Protein AF-A0A1C9IBV3-F1 (afdb_monomer_lite)

pLDDT: mean 97.05, std 2.15, range [83.38, 98.62]

Sequence (64 aa):
NSLTTLPMGGGKGGSDFDPKGKSDNEVMRFCQSFMTELQRHVGADTDVPAGDIGVGAREIGYLF

Foldseek 3Di:
DVVPPDPDDDDDDDDPDDCPPDDLVVLLVVLVVVLVPCVVQDDPPGHDDDDDVVQDPSSVVSND

InterPro domains:
  IPR006097 Glutamate/phenylalanine/leucine/valine/L-tryptophan dehydrogenase, dimerisation domain [PF02812] (1-64)
  IPR033524 Leu/Phe/Val dehydrogenases active site [PS00074] (6-19)
  IPR046346 Aminoacid dehydrogenase-like, N-terminal domain superfamily [SSF53223] (1-64)
  IPR050724 Glutamate/Leucine/Phenylalanine/Valine dehydrogenases [PTHR43571] (1-64)

Radius of gyration: 13.12 Å; chains: 1; bounding box: 28×24×33 Å

Structure (mmCIF, N/CA/C/O backbone):
data_AF-A0A1C9IBV3-F1
#
_entry.id   AF-A0A1C9IBV3-F1
#
loop_
_atom_site.group_PDB
_atom_site.id
_atom_site.type_symbol
_atom_site.label_atom_id
_atom_site.label_alt_id
_atom_site.label_comp_id
_atom_site.label_asym_id
_atom_site.label_entity_id
_atom_site.label_seq_id
_atom_site.pdbx_PDB_ins_code
_atom_site.Cartn_x
_atom_site.Cartn_y
_atom_site.Cartn_z
_atom_site.occupancy
_atom_site.B_iso_or_equiv
_atom_site.auth_seq_id
_atom_site.auth_comp_id
_atom_site.auth_asym_id
_atom_site.auth_atom_id
_atom_site.pdbx_PDB_model_num
ATOM 1 N N . ASN A 1 1 ? 4.716 8.480 -13.953 1.00 83.38 1 ASN A N 1
ATOM 2 C CA . ASN A 1 1 ? 5.947 7.668 -13.818 1.00 83.38 1 ASN A CA 1
ATOM 3 C C . ASN A 1 1 ? 6.895 7.884 -14.996 1.00 83.38 1 ASN A C 1
ATOM 5 O O . ASN A 1 1 ? 7.979 8.381 -14.764 1.00 83.38 1 ASN A O 1
ATOM 9 N N . SER A 1 2 ? 6.493 7.688 -16.259 1.00 93.62 2 SER A N 1
ATOM 10 C CA . SER A 1 2 ? 7.396 7.861 -17.425 1.00 93.62 2 SER A CA 1
ATOM 11 C C . SER A 1 2 ? 8.143 9.207 -17.548 1.00 93.62 2 SER A C 1
ATOM 13 O O . SER A 1 2 ? 9.230 9.234 -18.114 1.00 93.62 2 SER A O 1
ATOM 15 N N . LEU A 1 3 ? 7.587 10.321 -17.057 1.00 97.19 3 LEU A N 1
ATOM 16 C CA . LEU A 1 3 ? 8.216 11.648 -17.176 1.00 97.19 3 LEU A CA 1
ATOM 17 C C . LEU A 1 3 ? 9.306 11.919 -16.127 1.00 97.19 3 LEU A C 1
ATOM 19 O O . LEU A 1 3 ? 9.970 12.946 -16.199 1.00 97.19 3 LEU A O 1
ATOM 23 N N . THR A 1 4 ? 9.493 11.035 -15.144 1.00 95.94 4 THR A N 1
ATOM 24 C CA . THR A 1 4 ? 10.405 11.285 -14.016 1.00 95.94 4 THR A CA 1
ATOM 25 C C . THR A 1 4 ? 11.855 10.904 -14.300 1.00 95.94 4 THR A C 1
ATOM 27 O O . THR A 1 4 ? 12.655 11.000 -13.383 1.00 95.94 4 THR A O 1
ATOM 30 N N . THR A 1 5 ? 12.166 10.401 -15.505 1.00 96.19 5 THR A N 1
ATOM 31 C CA . THR A 1 5 ? 13.477 9.845 -15.921 1.00 96.19 5 THR A CA 1
ATOM 32 C C . THR A 1 5 ? 13.993 8.653 -15.099 1.00 96.19 5 THR A C 1
ATOM 34 O O . THR A 1 5 ? 15.113 8.194 -15.312 1.00 96.19 5 THR A O 1
ATOM 37 N N . LEU A 1 6 ? 13.164 8.104 -14.209 1.00 96.69 6 LEU A N 1
ATOM 38 C CA . LEU A 1 6 ? 13.471 6.933 -13.386 1.00 96.69 6 LEU A CA 1
ATOM 39 C C . LEU A 1 6 ? 12.869 5.661 -14.003 1.00 96.69 6 LEU A C 1
ATOM 41 O O . LEU A 1 6 ? 11.831 5.749 -14.667 1.00 96.69 6 LEU A O 1
ATOM 45 N N . PRO A 1 7 ? 13.465 4.476 -13.764 1.00 94.31 7 PRO A N 1
ATOM 46 C CA . PRO A 1 7 ? 12.950 3.203 -14.264 1.00 94.31 7 PRO A CA 1
ATOM 47 C C . PRO A 1 7 ? 11.730 2.744 -13.448 1.00 94.31 7 PRO A C 1
ATOM 49 O O . PRO A 1 7 ? 11.794 1.778 -12.698 1.00 94.31 7 PRO A O 1
ATOM 52 N N . MET A 1 8 ? 10.610 3.459 -13.568 1.00 96.00 8 MET A N 1
ATOM 53 C CA . MET A 1 8 ? 9.371 3.160 -12.847 1.00 96.00 8 MET A CA 1
ATOM 54 C C . MET A 1 8 ? 8.230 2.855 -13.818 1.00 96.00 8 MET A C 1
ATOM 56 O O . MET A 1 8 ? 7.840 3.709 -14.622 1.00 96.00 8 MET A O 1
ATOM 60 N N . GLY A 1 9 ? 7.658 1.654 -13.686 1.00 97.00 9 GLY A N 1
ATOM 61 C CA . GLY A 1 9 ? 6.386 1.276 -14.308 1.00 97.00 9 GLY A CA 1
ATOM 62 C C . GLY A 1 9 ? 5.203 2.059 -13.729 1.00 97.00 9 GLY A C 1
ATOM 63 O O . GLY A 1 9 ? 5.392 3.011 -12.976 1.00 97.00 9 GLY A O 1
ATOM 64 N N . GLY A 1 10 ? 3.971 1.693 -14.083 1.00 96.88 10 GLY A N 1
ATOM 65 C CA . GLY A 1 10 ? 2.763 2.339 -13.563 1.00 96.88 10 GLY A CA 1
ATOM 66 C C . GLY A 1 10 ? 1.720 1.318 -13.128 1.00 96.88 10 GLY A C 1
ATOM 67 O O . GLY A 1 10 ? 1.376 0.432 -13.902 1.00 96.88 10 GLY A O 1
ATOM 68 N N . GLY A 1 11 ? 1.199 1.486 -11.917 1.00 96.62 11 GLY A N 1
ATOM 69 C CA . GLY A 1 11 ? 0.149 0.659 -11.333 1.00 96.62 11 GLY A CA 1
ATOM 70 C C . GLY A 1 11 ? -0.666 1.465 -10.326 1.00 96.62 11 GLY A C 1
ATOM 71 O O . GLY A 1 11 ? -0.246 2.539 -9.882 1.00 96.62 11 GLY A O 1
ATOM 72 N N . LYS A 1 12 ? -1.861 0.975 -9.995 1.00 97.62 12 LYS A N 1
ATOM 73 C CA . LYS A 1 12 ? -2.702 1.544 -8.942 1.00 97.62 12 LYS A CA 1
ATOM 74 C C . LYS A 1 12 ? -3.487 0.429 -8.266 1.00 97.62 12 LYS A C 1
ATOM 76 O O . LYS A 1 12 ? -3.973 -0.474 -8.937 1.00 97.62 12 LYS A O 1
ATOM 81 N N . GLY A 1 13 ? -3.631 0.536 -6.953 1.00 97.06 13 GLY A N 1
ATOM 82 C CA . GLY A 1 13 ? -4.444 -0.358 -6.141 1.00 97.06 13 GLY A CA 1
ATOM 83 C C . GLY A 1 13 ? -5.265 0.425 -5.125 1.00 97.06 13 GLY A C 1
ATOM 84 O O . GLY A 1 13 ? -5.140 1.647 -5.013 1.00 97.06 13 GLY A O 1
ATOM 85 N N . GLY A 1 14 ? -6.112 -0.292 -4.396 1.00 97.44 14 GLY A N 1
ATOM 86 C CA . GLY A 1 14 ? -6.965 0.258 -3.352 1.00 97.44 14 GLY A CA 1
ATOM 87 C C . GLY A 1 14 ? -8.054 -0.729 -2.946 1.00 97.44 14 GLY A C 1
ATOM 88 O O . GLY A 1 14 ? -8.105 -1.857 -3.433 1.00 97.44 14 GLY A O 1
ATOM 89 N N . SER A 1 15 ? -8.930 -0.280 -2.056 1.00 97.94 15 SER A N 1
ATOM 90 C CA . SER A 1 15 ? -10.130 -0.990 -1.617 1.00 97.94 15 SER A CA 1
ATOM 91 C C . SER A 1 15 ? -11.239 0.035 -1.375 1.00 97.94 15 SER A C 1
ATOM 93 O O . SER A 1 15 ? -10.968 1.213 -1.156 1.00 97.94 15 SER A O 1
ATOM 95 N N . ASP A 1 16 ? -12.485 -0.421 -1.420 1.00 98.12 16 ASP A N 1
ATOM 96 C CA . ASP A 1 16 ? -13.681 0.312 -0.996 1.00 98.12 16 ASP A CA 1
ATOM 97 C C . ASP A 1 16 ? -13.800 0.474 0.536 1.00 98.12 16 ASP A C 1
ATOM 99 O O . ASP A 1 16 ? -14.768 1.056 1.027 1.00 98.12 16 ASP A O 1
ATOM 103 N N . PHE A 1 17 ? -12.816 -0.009 1.299 1.00 98.06 17 PHE A N 1
ATOM 104 C CA . PHE A 1 17 ? -12.714 0.179 2.741 1.00 98.06 17 PHE A CA 1
ATOM 105 C C . PHE A 1 17 ? -12.575 1.662 3.126 1.00 98.06 17 PHE A C 1
ATOM 107 O O . PHE A 1 17 ? -11.624 2.336 2.729 1.00 98.06 17 PHE A O 1
ATOM 114 N N . ASP A 1 18 ? -13.493 2.156 3.963 1.00 97.75 18 ASP A N 1
ATOM 115 C CA . ASP A 1 18 ? -13.419 3.499 4.548 1.00 97.75 18 ASP A CA 1
ATOM 116 C C . ASP A 1 18 ? -12.722 3.464 5.926 1.00 97.75 18 ASP A C 1
ATOM 118 O O . ASP A 1 18 ? -13.287 2.916 6.884 1.00 97.75 18 ASP A O 1
ATOM 122 N N . PRO A 1 19 ? -11.522 4.062 6.073 1.00 96.44 19 PRO A N 1
ATOM 123 C CA . PRO A 1 19 ? -10.812 4.118 7.349 1.00 96.44 19 PRO A CA 1
ATOM 124 C C . PRO A 1 19 ? -11.406 5.146 8.328 1.00 96.44 19 PRO A C 1
ATOM 126 O O . PRO A 1 19 ? -11.021 5.173 9.500 1.00 96.44 19 PRO A O 1
ATOM 129 N N . LYS A 1 20 ? -12.324 6.024 7.894 1.00 96.56 20 LYS A N 1
ATOM 130 C CA . LYS A 1 20 ? -12.914 7.044 8.770 1.00 96.56 20 LYS A CA 1
ATOM 131 C C . LYS A 1 20 ? -13.780 6.401 9.849 1.00 96.56 20 LYS A C 1
ATOM 133 O O . LYS A 1 20 ? -14.609 5.534 9.594 1.00 96.56 20 LYS A O 1
ATOM 138 N N . GLY A 1 21 ? -13.591 6.857 11.086 1.00 97.12 21 GLY A N 1
ATOM 139 C CA . GLY A 1 21 ? -14.317 6.331 12.243 1.00 97.12 21 GLY A CA 1
ATOM 140 C C . GLY A 1 21 ? -13.905 4.915 12.659 1.00 97.12 21 GLY A C 1
ATOM 141 O O . GLY A 1 21 ? -14.535 4.360 13.554 1.00 97.12 21 GLY A O 1
ATOM 142 N N . LYS A 1 22 ? -12.866 4.334 12.043 1.00 98.00 22 LYS A N 1
ATOM 143 C CA . LYS A 1 22 ? -12.274 3.063 12.470 1.00 98.00 22 LYS A CA 1
ATOM 144 C C . LYS A 1 22 ? -11.207 3.300 13.526 1.00 98.00 22 LYS A C 1
ATOM 146 O O . LYS A 1 22 ? -10.459 4.275 13.472 1.00 98.00 22 LYS A O 1
ATOM 151 N N . SER A 1 23 ? -11.140 2.387 14.482 1.00 98.25 23 SER A N 1
ATOM 152 C CA . SER A 1 23 ? -10.041 2.314 15.439 1.00 98.25 23 SER A CA 1
ATOM 153 C C . SER A 1 23 ? -8.747 1.870 14.755 1.00 98.25 23 SER A C 1
ATOM 155 O O . SER A 1 23 ? -8.772 1.173 13.739 1.00 98.25 23 SER A O 1
ATOM 157 N N . ASP A 1 24 ? -7.603 2.201 15.356 1.00 97.75 24 ASP A N 1
ATOM 158 C CA . ASP A 1 24 ? -6.293 1.780 14.840 1.00 97.75 24 ASP A CA 1
ATOM 159 C C . ASP A 1 24 ? -6.192 0.252 14.687 1.00 97.75 24 ASP A C 1
ATOM 161 O O . ASP A 1 24 ? -5.635 -0.243 13.711 1.00 97.75 24 ASP A O 1
ATOM 165 N N . ASN A 1 25 ? -6.806 -0.511 15.598 1.00 98.25 25 ASN A N 1
ATOM 166 C CA . ASN A 1 25 ? -6.829 -1.973 15.524 1.00 98.25 25 ASN A CA 1
ATOM 167 C C . ASN A 1 25 ? -7.666 -2.509 14.354 1.00 98.25 25 ASN A C 1
ATOM 169 O O . ASN A 1 25 ? -7.307 -3.532 13.773 1.00 98.25 25 ASN A O 1
ATOM 173 N N . GLU A 1 26 ? -8.785 -1.865 14.011 1.00 98.50 26 GLU A N 1
ATOM 174 C CA . GLU A 1 26 ? -9.579 -2.253 12.837 1.00 98.50 26 GLU A CA 1
ATOM 175 C C . GLU A 1 26 ? -8.808 -1.984 11.546 1.00 98.50 26 GLU A C 1
ATOM 177 O O . GLU A 1 26 ? -8.780 -2.843 10.666 1.00 98.50 26 GLU A O 1
ATOM 182 N N . VAL A 1 27 ? -8.128 -0.835 11.466 1.00 98.44 27 VAL A N 1
ATOM 183 C CA . VAL A 1 27 ? -7.269 -0.489 10.326 1.00 98.44 27 VAL A CA 1
ATOM 184 C C . VAL A 1 27 ? -6.110 -1.480 10.201 1.00 98.44 27 VAL A C 1
ATOM 186 O O . VAL A 1 27 ? -5.891 -2.022 9.122 1.00 98.44 27 VAL A O 1
ATOM 189 N N . MET A 1 28 ? -5.420 -1.801 11.299 1.00 98.50 28 MET A N 1
ATOM 190 C CA . MET A 1 28 ? -4.329 -2.783 11.301 1.00 98.50 28 MET A CA 1
ATOM 191 C C . MET A 1 28 ? -4.790 -4.164 10.817 1.00 98.50 28 MET A C 1
ATOM 193 O O . MET A 1 28 ? -4.143 -4.768 9.962 1.00 98.50 28 MET A O 1
ATOM 197 N N . ARG A 1 29 ? -5.926 -4.662 11.323 1.00 98.56 29 ARG A N 1
ATOM 198 C CA . ARG A 1 29 ? -6.490 -5.955 10.895 1.00 98.56 29 ARG A CA 1
ATOM 199 C C . ARG A 1 29 ? -6.861 -5.950 9.417 1.00 98.56 29 ARG A C 1
ATOM 201 O O . ARG A 1 29 ? -6.624 -6.943 8.731 1.00 98.56 29 ARG A O 1
ATOM 208 N N . PHE A 1 30 ? -7.420 -4.845 8.927 1.00 98.62 30 PHE A N 1
ATOM 209 C CA . PHE A 1 30 ? -7.707 -4.683 7.508 1.00 98.62 30 PHE A CA 1
ATOM 210 C C . PHE A 1 30 ? -6.422 -4.732 6.669 1.00 98.62 30 PHE A C 1
ATOM 212 O O . PHE A 1 30 ? -6.347 -5.533 5.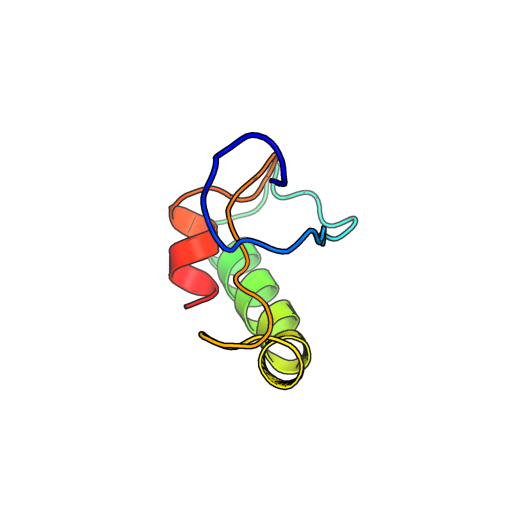740 1.00 98.62 30 PHE A O 1
ATOM 219 N N . CYS A 1 31 ? -5.392 -3.958 7.028 1.00 98.50 31 CYS A N 1
ATOM 220 C CA . CYS A 1 31 ? -4.101 -3.958 6.334 1.00 98.50 31 CYS A CA 1
ATOM 221 C C . CYS A 1 31 ? -3.481 -5.363 6.269 1.00 98.50 31 CYS A C 1
ATOM 223 O O . CYS A 1 31 ? -3.078 -5.805 5.196 1.00 98.50 31 CYS A O 1
ATOM 225 N N . GLN A 1 32 ? -3.481 -6.103 7.382 1.00 98.44 32 GLN A N 1
ATOM 226 C CA . GLN A 1 32 ? -2.983 -7.484 7.426 1.00 98.44 32 GLN A CA 1
ATOM 227 C C . GLN A 1 32 ? -3.799 -8.425 6.524 1.00 98.44 32 GLN A C 1
ATOM 229 O O . GLN A 1 32 ? -3.229 -9.229 5.783 1.00 98.44 32 GLN A O 1
ATOM 234 N N . SER A 1 33 ? -5.131 -8.310 6.539 1.00 98.56 33 SER A N 1
ATOM 235 C CA . SER A 1 33 ? -6.008 -9.095 5.660 1.00 98.56 33 SER A CA 1
ATOM 236 C C . SER A 1 33 ? -5.766 -8.782 4.184 1.00 98.56 33 SER A C 1
ATOM 238 O O . SER A 1 33 ? -5.743 -9.693 3.361 1.00 98.56 33 SER A O 1
ATOM 240 N N . PHE A 1 34 ? -5.584 -7.509 3.843 1.00 98.38 34 PHE A N 1
ATOM 241 C CA . PHE A 1 34 ? -5.313 -7.064 2.481 1.00 98.38 34 PHE A CA 1
ATOM 242 C C . PHE A 1 34 ? -3.949 -7.572 1.992 1.00 98.38 34 PHE A C 1
ATOM 244 O O . PHE A 1 34 ? -3.845 -8.154 0.910 1.00 98.38 34 PHE A O 1
ATOM 251 N N . MET A 1 35 ? -2.912 -7.441 2.826 1.00 97.94 35 MET A N 1
ATOM 252 C CA . MET A 1 35 ? -1.559 -7.877 2.481 1.00 97.94 35 MET A CA 1
ATOM 253 C C . MET A 1 35 ? -1.412 -9.402 2.403 1.00 97.94 35 MET A C 1
ATOM 255 O O . MET A 1 35 ? -0.570 -9.893 1.656 1.00 97.94 35 MET A O 1
ATOM 259 N N . THR A 1 36 ? -2.268 -10.163 3.097 1.00 98.25 36 THR A N 1
ATOM 260 C CA . THR A 1 36 ? -2.271 -11.637 3.035 1.00 98.25 36 THR A CA 1
ATOM 261 C C . THR A 1 36 ? -2.358 -12.153 1.595 1.00 98.25 36 THR A C 1
ATOM 263 O O . THR A 1 36 ? -1.680 -13.129 1.266 1.00 98.25 36 THR A O 1
ATOM 266 N N . GLU A 1 37 ? -3.139 -11.486 0.738 1.00 98.19 37 GLU A N 1
ATOM 267 C CA . GLU A 1 37 ? -3.210 -11.801 -0.693 1.00 98.19 37 GLU A CA 1
ATOM 268 C C . GLU A 1 37 ? -2.244 -10.949 -1.525 1.00 98.19 37 GLU A C 1
ATOM 270 O O . GLU A 1 37 ? -1.535 -11.496 -2.371 1.00 98.19 37 GLU A O 1
ATOM 275 N N . LEU A 1 38 ? -2.163 -9.634 -1.274 1.00 98.00 38 LEU A N 1
ATOM 276 C CA . LEU A 1 38 ? -1.365 -8.728 -2.108 1.00 98.00 38 LEU A CA 1
ATOM 277 C C . LEU A 1 38 ? 0.120 -9.119 -2.168 1.00 98.00 38 LEU A C 1
ATOM 279 O O . LEU A 1 38 ? 0.723 -8.994 -3.232 1.00 98.00 38 LEU A O 1
ATOM 283 N N . GLN A 1 39 ? 0.691 -9.655 -1.081 1.00 97.38 39 GLN A N 1
ATOM 284 C CA . GLN A 1 39 ? 2.113 -10.022 -1.008 1.00 97.38 39 GLN A CA 1
ATOM 285 C C . GLN A 1 39 ? 2.581 -10.980 -2.118 1.00 97.38 39 GLN A C 1
ATOM 287 O O . GLN A 1 39 ? 3.768 -11.052 -2.407 1.00 97.38 39 GLN A O 1
ATOM 292 N N . ARG A 1 40 ? 1.669 -11.741 -2.739 1.00 97.94 40 ARG A N 1
ATOM 293 C CA . ARG A 1 40 ? 1.996 -12.691 -3.818 1.00 97.94 40 ARG A CA 1
ATOM 294 C C . ARG A 1 40 ? 2.254 -12.004 -5.159 1.00 97.94 40 ARG A C 1
ATOM 296 O O . ARG A 1 40 ? 2.794 -12.633 -6.064 1.00 97.94 40 ARG A O 1
ATOM 303 N N . HIS A 1 41 ? 1.838 -10.745 -5.278 1.00 97.88 41 HIS A N 1
ATOM 304 C CA . HIS A 1 41 ? 1.815 -9.973 -6.522 1.00 97.88 41 HIS A CA 1
ATOM 305 C C . HIS A 1 41 ? 2.747 -8.756 -6.481 1.00 97.88 41 HIS A C 1
ATOM 307 O O . HIS A 1 41 ? 2.958 -8.122 -7.510 1.00 97.88 41 HIS A O 1
ATOM 313 N N . VAL A 1 42 ? 3.302 -8.433 -5.309 1.00 97.88 42 VAL A N 1
ATOM 314 C CA . VAL A 1 42 ? 4.189 -7.282 -5.091 1.00 97.88 42 VAL A CA 1
ATOM 315 C C . VAL A 1 42 ? 5.577 -7.736 -4.659 1.00 97.88 42 VAL A C 1
ATOM 317 O O . VAL A 1 42 ? 5.771 -8.838 -4.151 1.00 97.88 42 VAL A O 1
ATOM 320 N N . GLY A 1 43 ? 6.563 -6.875 -4.863 1.00 96.88 43 GLY A N 1
ATOM 321 C CA . GLY A 1 43 ? 7.955 -7.169 -4.556 1.00 96.88 43 GLY A CA 1
ATOM 322 C C . GLY A 1 43 ? 8.870 -6.094 -5.119 1.00 96.88 43 GLY A C 1
ATOM 323 O O . GLY A 1 43 ? 8.484 -5.375 -6.040 1.00 96.88 43 GLY A O 1
ATOM 324 N N . ALA A 1 44 ? 10.088 -6.002 -4.582 1.00 97.31 44 ALA A N 1
ATOM 325 C CA . ALA A 1 44 ? 11.034 -4.930 -4.908 1.00 97.31 44 ALA A CA 1
ATOM 326 C C . ALA A 1 44 ? 11.288 -4.764 -6.420 1.00 97.31 44 ALA A C 1
ATOM 328 O O . ALA A 1 44 ? 11.432 -3.638 -6.888 1.00 97.31 44 ALA A O 1
ATOM 329 N N . ASP A 1 45 ? 11.264 -5.868 -7.173 1.00 97.69 45 ASP A N 1
ATOM 330 C CA . ASP A 1 45 ? 11.501 -5.898 -8.622 1.00 97.69 45 ASP A CA 1
ATOM 331 C C . ASP A 1 45 ? 10.228 -6.187 -9.447 1.00 97.69 45 ASP A C 1
ATOM 333 O O . ASP A 1 45 ? 10.312 -6.506 -10.632 1.00 97.69 45 ASP A O 1
ATOM 337 N N . THR A 1 46 ? 9.038 -6.149 -8.835 1.00 97.00 46 THR A N 1
ATOM 338 C CA . THR A 1 46 ? 7.762 -6.499 -9.495 1.00 97.00 46 THR A CA 1
ATOM 339 C C . THR A 1 46 ?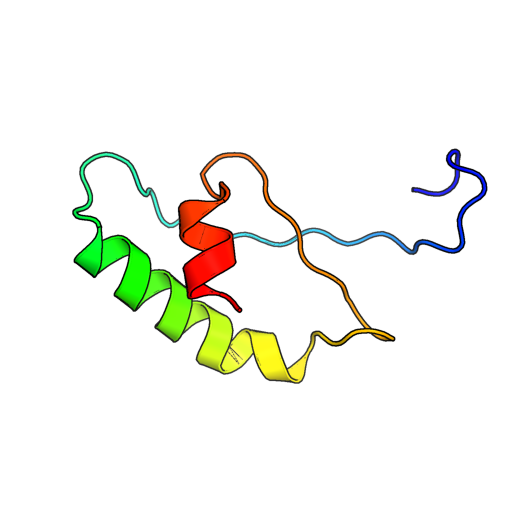 6.759 -5.354 -9.434 1.00 97.00 46 THR A C 1
ATOM 341 O O . THR A 1 46 ? 6.417 -4.783 -10.468 1.00 97.00 46 THR A O 1
ATOM 344 N N . ASP A 1 47 ? 6.311 -5.000 -8.233 1.00 97.12 47 ASP A N 1
ATOM 345 C CA . ASP A 1 47 ? 5.383 -3.897 -7.993 1.00 97.12 47 ASP A CA 1
ATOM 346 C C . ASP A 1 47 ? 5.634 -3.342 -6.589 1.00 97.12 47 ASP A C 1
ATOM 348 O O . ASP A 1 47 ? 5.776 -4.108 -5.631 1.00 97.12 47 ASP A O 1
ATOM 352 N N . VAL A 1 48 ? 5.725 -2.016 -6.480 1.00 97.31 48 VAL A N 1
ATOM 353 C CA . VAL A 1 48 ? 6.115 -1.298 -5.258 1.00 97.31 48 VAL A CA 1
ATOM 354 C C . VAL A 1 48 ? 4.970 -0.364 -4.855 1.00 97.31 48 VAL A C 1
ATOM 356 O O . VAL A 1 48 ? 4.892 0.765 -5.352 1.00 97.31 48 VAL A O 1
ATOM 359 N N . PRO A 1 49 ? 4.063 -0.819 -3.967 1.00 96.88 49 PRO A N 1
ATOM 360 C CA . PRO A 1 49 ? 2.944 -0.011 -3.500 1.00 96.88 49 PRO A CA 1
ATOM 361 C C . PRO A 1 49 ? 3.400 1.218 -2.712 1.00 96.88 49 PRO A C 1
ATOM 363 O O . PRO A 1 49 ? 4.449 1.227 -2.069 1.00 96.88 49 PRO A O 1
ATOM 366 N N . ALA A 1 50 ? 2.562 2.251 -2.713 1.00 97.06 50 ALA A N 1
ATOM 367 C CA . ALA A 1 50 ? 2.777 3.479 -1.961 1.00 97.06 50 ALA A CA 1
ATOM 368 C C . ALA A 1 50 ? 1.455 3.991 -1.371 1.00 97.06 50 ALA A C 1
ATOM 370 O O . ALA A 1 50 ? 0.377 3.488 -1.694 1.00 97.06 50 ALA A O 1
ATOM 371 N N . GLY A 1 51 ? 1.550 5.000 -0.505 1.00 96.75 51 GLY A N 1
ATOM 372 C CA . GLY A 1 51 ? 0.385 5.666 0.072 1.00 96.75 51 GLY A CA 1
ATOM 373 C C . GLY A 1 51 ? -0.417 6.482 -0.948 1.00 96.75 51 GLY A C 1
ATOM 374 O O . GLY A 1 51 ? 0.101 6.909 -1.981 1.00 96.75 51 GLY A O 1
ATOM 375 N N . ASP A 1 52 ? -1.687 6.714 -0.627 1.00 97.69 52 ASP A N 1
ATOM 376 C CA . ASP A 1 52 ? -2.619 7.591 -1.345 1.00 97.69 52 ASP A CA 1
ATOM 377 C C . ASP A 1 52 ? -3.744 8.022 -0.375 1.00 97.69 52 ASP A C 1
ATOM 379 O O . ASP A 1 52 ? -3.598 7.911 0.845 1.00 97.69 52 ASP A O 1
ATOM 383 N N . ILE A 1 53 ? -4.879 8.520 -0.870 1.00 97.50 53 ILE A N 1
ATOM 384 C CA . ILE A 1 53 ? -6.031 8.882 -0.039 1.00 97.50 53 ILE A CA 1
ATOM 385 C C . ILE A 1 53 ? -6.479 7.661 0.776 1.00 97.50 53 ILE A C 1
ATOM 387 O O . ILE A 1 53 ? -6.817 6.617 0.229 1.00 97.50 53 ILE A O 1
ATOM 391 N N . GLY A 1 54 ? -6.493 7.812 2.103 1.00 95.88 54 GLY A N 1
ATOM 392 C CA . GLY A 1 54 ? -6.866 6.745 3.037 1.00 95.88 54 GLY A CA 1
ATOM 393 C C . GLY A 1 54 ? -5.730 5.789 3.422 1.00 95.88 54 GLY A C 1
ATOM 394 O O . GLY A 1 54 ? -5.945 4.956 4.296 1.00 95.88 54 GLY A O 1
ATOM 395 N N . VAL A 1 55 ? -4.531 5.929 2.839 1.00 97.81 55 VAL A N 1
ATOM 396 C CA . VAL A 1 55 ? -3.352 5.094 3.131 1.00 97.81 55 VAL A CA 1
ATOM 397 C C . VAL A 1 55 ? -2.138 5.995 3.374 1.00 97.81 55 VAL A C 1
ATOM 399 O O . VAL A 1 55 ? -1.460 6.415 2.437 1.00 97.81 55 VAL A O 1
ATOM 402 N N . GLY A 1 56 ? -1.874 6.320 4.640 1.00 96.94 56 GLY A N 1
ATOM 403 C CA . GLY A 1 56 ? -0.732 7.120 5.078 1.00 96.94 56 GLY A CA 1
ATOM 404 C C . GLY A 1 56 ? 0.397 6.273 5.671 1.00 96.94 56 GLY A C 1
ATOM 405 O O . GLY A 1 56 ? 0.451 5.057 5.510 1.00 96.94 56 GLY A O 1
ATOM 406 N N . ALA A 1 57 ? 1.308 6.920 6.405 1.00 97.31 57 ALA A N 1
ATOM 407 C CA . ALA A 1 57 ? 2.439 6.234 7.040 1.00 97.31 57 ALA A CA 1
ATOM 408 C C . ALA A 1 57 ? 2.000 5.141 8.033 1.00 97.31 57 ALA A C 1
ATOM 410 O O . ALA A 1 57 ? 2.678 4.125 8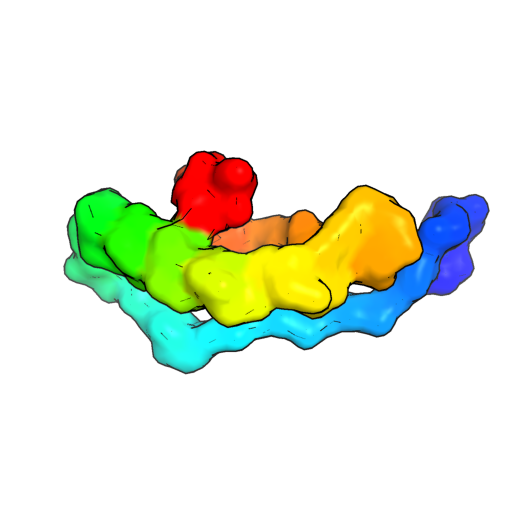.157 1.00 97.31 57 ALA A O 1
ATOM 411 N N . ARG A 1 58 ? 0.855 5.332 8.708 1.00 97.50 58 ARG A N 1
ATOM 412 C CA . ARG A 1 58 ? 0.271 4.342 9.624 1.00 97.50 58 ARG A CA 1
ATOM 413 C C . ARG A 1 58 ? -0.096 3.057 8.881 1.00 97.50 58 ARG A C 1
ATOM 415 O O . ARG A 1 58 ? 0.339 1.986 9.279 1.00 97.50 58 ARG A O 1
ATOM 422 N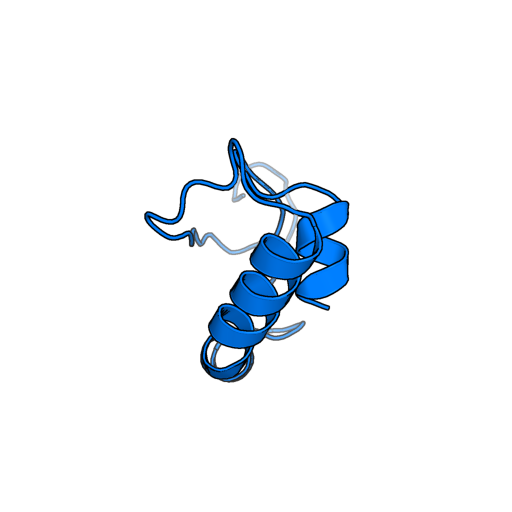 N . GLU A 1 59 ? -0.862 3.167 7.799 1.00 98.25 59 GLU A N 1
ATOM 423 C CA . GLU A 1 59 ? -1.295 2.016 7.004 1.00 98.25 59 GLU A CA 1
ATOM 424 C C . GLU A 1 59 ? -0.109 1.344 6.311 1.00 98.25 59 GLU A C 1
ATOM 426 O O . GLU A 1 59 ? -0.002 0.125 6.359 1.00 98.25 59 GLU A O 1
ATOM 431 N N . ILE A 1 60 ? 0.822 2.121 5.740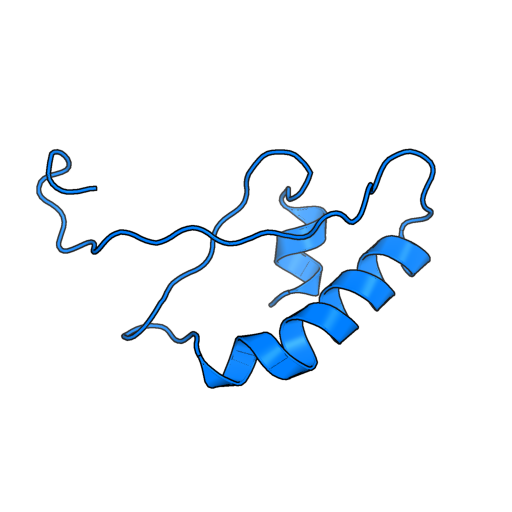 1.00 97.75 60 ILE A N 1
ATOM 432 C CA . ILE A 1 60 ? 2.055 1.576 5.147 1.00 97.75 60 ILE A CA 1
ATOM 433 C C . ILE A 1 60 ? 2.869 0.794 6.185 1.00 97.75 60 ILE A C 1
ATOM 435 O O . ILE A 1 60 ? 3.380 -0.273 5.866 1.00 97.75 60 ILE A O 1
ATOM 439 N N . GLY A 1 61 ? 2.928 1.262 7.436 1.00 97.19 61 GLY A N 1
ATOM 440 C CA . GLY A 1 61 ? 3.586 0.538 8.524 1.00 97.19 61 GLY A CA 1
ATOM 441 C C . GLY A 1 61 ? 2.915 -0.787 8.908 1.00 97.19 61 GLY A C 1
ATOM 442 O O . GLY A 1 61 ? 3.596 -1.668 9.412 1.00 97.19 61 GLY A O 1
ATOM 443 N N . TYR A 1 62 ? 1.609 -0.949 8.676 1.00 97.31 62 TYR A N 1
ATOM 444 C CA . TYR A 1 62 ? 0.905 -2.225 8.886 1.00 97.31 62 TYR A CA 1
ATOM 445 C C . TYR A 1 62 ? 0.957 -3.160 7.673 1.00 97.31 62 TYR A C 1
ATOM 447 O O . TYR A 1 62 ? 0.687 -4.352 7.810 1.00 97.31 62 TYR A O 1
ATOM 455 N N . LEU A 1 63 ? 1.213 -2.607 6.486 1.00 95.50 63 LEU A 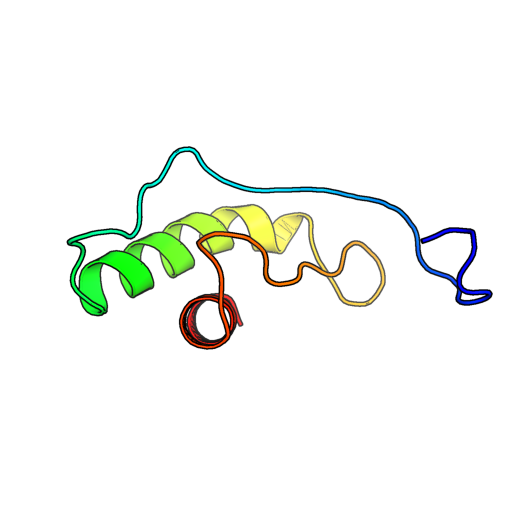N 1
ATOM 456 C CA . LEU A 1 63 ? 1.324 -3.332 5.221 1.00 95.50 63 LEU A CA 1
ATOM 457 C C . LEU A 1 63 ? 2.738 -3.894 4.985 1.00 95.50 63 LEU A C 1
ATOM 459 O O . LEU A 1 63 ? 2.882 -4.801 4.170 1.00 95.50 63 LEU A O 1
ATOM 463 N N . PHE A 1 64 ? 3.749 -3.350 5.665 1.00 90.44 64 PHE A N 1
ATOM 464 C CA . PHE A 1 64 ? 5.138 -3.812 5.638 1.00 90.44 64 PHE A CA 1
ATOM 465 C C . PHE A 1 64 ? 5.377 -4.940 6.649 1.00 90.44 64 PHE A C 1
ATOM 467 O O . PHE A 1 64 ? 6.051 -5.925 6.273 1.00 90.44 64 PHE A O 1
#

Secondary structure (DSSP, 8-state):
-GGGSS---------S---TT--HHHHHHHHHHHHHHHTTT-BTTTB----BTTB-HHHHHHH-

Organism: Giardia intestinalis (NCBI:txid5741)